Protein AF-A0A326GEL3-F1 (afdb_monomer)

Radius of gyration: 13.88 Å; Cα contacts (8 Å, |Δi|>4): 68; chains: 1; bounding box: 28×19×47 Å

Secondary structure (DSSP, 8-state):
-EEEE-HHHHHHHTT--HHHHHHHHT--HHHHHHHHTT--S---HHHHHHHHHHHT--HHHHEEEE--S-S-----

Nearest PDB structures (foldseek):
  3zkc-assembly1_B  TM=8.945E-01  e=7.095E-04  Bacillus subtilis subsp. subtilis str. 168
  7t5u-assembly1_A  TM=9.091E-01  e=1.366E-03  Escherichia coli
  3zkc-assembly1_A  TM=8.928E-01  e=2.024E-03  Bacillus subtilis subsp. subtilis str. 168
  3qq6-assembly1_A  TM=7.998E-01  e=1.051E-03  Bacillus subtilis
  1b0n-assembly1_A  TM=7.531E-01  e=2.308E-03  Bacillus subtilis

Mean predicted aligned error: 6.97 Å

Structure (mmCIF, N/CA/C/O backbone):
data_AF-A0A326GEL3-F1
#
_entry.id   AF-A0A326GEL3-F1
#
loop_
_atom_site.group_PDB
_atom_site.id
_atom_site.type_symbol
_atom_site.label_atom_id
_atom_site.label_alt_id
_atom_site.label_comp_id
_atom_site.label_asym_id
_atom_site.label_entity_id
_atom_site.label_seq_id
_atom_site.pdbx_PDB_ins_code
_atom_site.Cartn_x
_atom_site.Cartn_y
_atom_site.Cartn_z
_atom_site.occupancy
_atom_site.B_iso_or_equiv
_atom_site.auth_seq_id
_atom_site.auth_comp_id
_atom_site.auth_asym_id
_atom_site.auth_atom_id
_atom_site.pdbx_PDB_model_num
ATOM 1 N N . MET A 1 1 ? 14.769 2.887 -14.971 1.00 58.97 1 MET A N 1
ATOM 2 C CA . MET A 1 1 ? 14.246 1.540 -14.601 1.00 58.97 1 MET A CA 1
ATOM 3 C C . MET A 1 1 ? 13.734 1.547 -13.166 1.00 58.97 1 MET A C 1
ATOM 5 O O . MET A 1 1 ? 14.547 1.535 -12.243 1.00 58.97 1 MET A O 1
ATOM 9 N N . ALA A 1 2 ? 12.419 1.566 -12.948 1.00 71.50 2 ALA A N 1
ATOM 10 C CA . ALA A 1 2 ? 11.871 1.446 -11.597 1.00 71.50 2 ALA A CA 1
ATOM 11 C C . ALA A 1 2 ? 10.531 0.704 -11.600 1.00 71.50 2 ALA A C 1
ATOM 13 O O . ALA A 1 2 ? 9.643 0.994 -12.396 1.00 71.50 2 ALA A O 1
ATOM 14 N N . VAL A 1 3 ? 10.390 -0.246 -10.672 1.00 79.50 3 VAL A N 1
ATOM 15 C CA . VAL A 1 3 ? 9.074 -0.765 -10.291 1.00 79.50 3 VAL A CA 1
ATOM 16 C C . VAL A 1 3 ? 8.374 0.348 -9.528 1.00 79.50 3 VAL A C 1
ATOM 18 O O . VAL A 1 3 ? 8.891 0.824 -8.513 1.00 79.50 3 VAL A O 1
ATOM 21 N N . VAL A 1 4 ? 7.218 0.764 -10.026 1.00 84.56 4 VAL A N 1
ATOM 22 C CA . VAL A 1 4 ? 6.420 1.837 -9.446 1.00 84.56 4 VAL A CA 1
ATOM 23 C C . VAL A 1 4 ? 5.140 1.281 -8.846 1.00 84.56 4 VAL A C 1
ATOM 25 O O . VAL A 1 4 ? 4.637 0.242 -9.270 1.00 84.56 4 VAL A O 1
ATOM 28 N N . VAL A 1 5 ? 4.637 1.936 -7.802 1.00 86.81 5 VAL A N 1
ATOM 29 C CA . VAL A 1 5 ? 3.437 1.497 -7.092 1.00 86.81 5 VAL A CA 1
ATOM 30 C C . VAL A 1 5 ? 2.329 2.515 -7.324 1.00 86.81 5 VAL A C 1
ATOM 32 O O . VAL A 1 5 ? 2.285 3.571 -6.697 1.00 86.81 5 VAL A O 1
ATOM 35 N N . THR A 1 6 ? 1.372 2.177 -8.179 1.00 86.25 6 THR A N 1
ATOM 36 C CA . THR A 1 6 ? 0.244 3.032 -8.583 1.00 86.25 6 THR A CA 1
ATOM 37 C C . THR A 1 6 ? -0.912 3.003 -7.576 1.00 86.25 6 THR A C 1
ATOM 39 O O . THR A 1 6 ? -2.093 3.024 -7.929 1.00 86.25 6 THR A O 1
ATOM 42 N N . LEU A 1 7 ? -0.583 3.030 -6.279 1.00 85.94 7 LEU A N 1
ATOM 43 C CA . LEU A 1 7 ? -1.565 2.962 -5.192 1.00 85.94 7 LEU A CA 1
ATOM 44 C C . LEU A 1 7 ? -2.573 4.125 -5.242 1.00 85.94 7 LEU A C 1
ATOM 46 O O . LEU A 1 7 ? -3.755 3.913 -4.993 1.00 85.94 7 LEU A O 1
ATOM 50 N N . ASP A 1 8 ? -2.138 5.341 -5.594 1.00 85.06 8 ASP A N 1
ATOM 51 C CA . ASP A 1 8 ? -3.019 6.522 -5.678 1.00 85.06 8 ASP A CA 1
ATOM 52 C C . ASP A 1 8 ? -4.123 6.350 -6.739 1.00 85.06 8 ASP A C 1
ATOM 54 O O . ASP A 1 8 ? -5.271 6.737 -6.513 1.00 85.06 8 ASP A O 1
ATOM 58 N N . ARG A 1 9 ? -3.798 5.700 -7.866 1.00 86.44 9 ARG A N 1
ATOM 59 C CA . ARG A 1 9 ? -4.751 5.406 -8.943 1.00 86.44 9 ARG A CA 1
ATOM 60 C C . ARG A 1 9 ? -5.799 4.392 -8.487 1.00 86.44 9 ARG A C 1
ATOM 62 O O . ARG A 1 9 ? -6.988 4.655 -8.638 1.00 86.44 9 ARG A O 1
ATOM 69 N N . VAL A 1 10 ? -5.369 3.280 -7.886 1.00 88.00 10 VAL A N 1
ATOM 70 C CA . VAL A 1 10 ? -6.284 2.234 -7.395 1.00 88.00 10 VAL A CA 1
ATOM 71 C C . VAL A 1 10 ? -7.185 2.767 -6.277 1.00 88.00 10 VAL A C 1
ATOM 73 O O . VAL A 1 10 ? -8.379 2.491 -6.266 1.00 88.00 10 VAL A O 1
ATOM 76 N N . LEU A 1 11 ? -6.656 3.590 -5.367 1.00 87.31 11 LEU A N 1
ATOM 77 C CA . LEU A 1 11 ? -7.458 4.220 -4.312 1.00 87.31 11 LEU A CA 1
ATOM 78 C C . LEU A 1 11 ? -8.582 5.097 -4.879 1.00 87.31 11 LEU A C 1
ATOM 80 O O . LEU A 1 11 ? -9.717 5.014 -4.407 1.00 87.31 11 LEU A O 1
ATOM 84 N N . LYS A 1 12 ? -8.283 5.909 -5.903 1.00 86.94 12 LYS A N 1
ATOM 85 C CA . LYS A 1 12 ? -9.284 6.749 -6.579 1.00 86.94 12 LYS A CA 1
ATOM 86 C C . LYS A 1 12 ? -10.345 5.919 -7.287 1.00 86.94 12 LYS A C 1
ATOM 88 O O . LYS A 1 12 ? -11.527 6.219 -7.140 1.00 86.94 12 LYS A O 1
ATOM 93 N N . ASP A 1 13 ? -9.928 4.878 -8.002 1.00 87.94 13 ASP A N 1
ATOM 94 C CA . ASP A 1 13 ? -10.833 3.962 -8.701 1.00 87.94 13 ASP A CA 1
ATOM 95 C C . ASP A 1 13 ? -11.819 3.292 -7.726 1.00 87.94 13 ASP A C 1
ATOM 97 O O . ASP A 1 13 ? -13.029 3.271 -7.950 1.00 87.94 13 ASP A O 1
ATOM 101 N N . ARG A 1 14 ? -11.316 2.869 -6.559 1.00 86.94 14 ARG A N 1
ATOM 102 C CA . ARG A 1 14 ? -12.106 2.214 -5.504 1.00 86.94 14 ARG A CA 1
ATOM 103 C C . ARG A 1 14 ? -12.806 3.179 -4.542 1.00 86.94 14 ARG A C 1
ATOM 105 O O . ARG A 1 14 ? -13.493 2.722 -3.633 1.00 86.94 14 ARG A O 1
ATOM 112 N N . LYS A 1 15 ? -12.650 4.500 -4.715 1.00 87.25 15 LYS A N 1
ATOM 113 C CA . LYS A 1 15 ? -13.150 5.552 -3.801 1.00 87.25 15 LYS A CA 1
ATOM 114 C C . LYS A 1 15 ? -12.746 5.339 -2.331 1.00 87.25 15 LYS A C 1
ATOM 116 O O . LYS A 1 15 ? -13.465 5.746 -1.420 1.00 87.25 15 LYS A O 1
ATOM 121 N N . LEU A 1 16 ? -11.590 4.719 -2.096 1.00 87.00 16 LEU A N 1
ATOM 122 C CA . LEU A 1 16 ? -11.066 4.448 -0.759 1.00 87.00 16 LEU A CA 1
ATOM 123 C C . LEU A 1 16 ? -10.046 5.511 -0.353 1.00 87.00 16 LEU A C 1
ATOM 125 O O . LEU A 1 16 ? -9.215 5.952 -1.148 1.00 87.00 16 LEU A O 1
ATOM 129 N N . SER A 1 17 ? -10.078 5.900 0.920 1.00 87.50 17 SER A N 1
ATOM 130 C CA . SER A 1 17 ? -9.071 6.802 1.475 1.00 87.50 17 SER A CA 1
ATOM 131 C C . SER A 1 17 ? -7.812 6.039 1.871 1.00 87.50 17 SER A C 1
ATOM 133 O O . SER A 1 17 ? -7.879 4.984 2.498 1.00 87.50 17 SER A O 1
ATOM 135 N N . ALA A 1 18 ? -6.652 6.636 1.594 1.00 83.50 18 ALA A N 1
ATOM 136 C CA . ALA A 1 1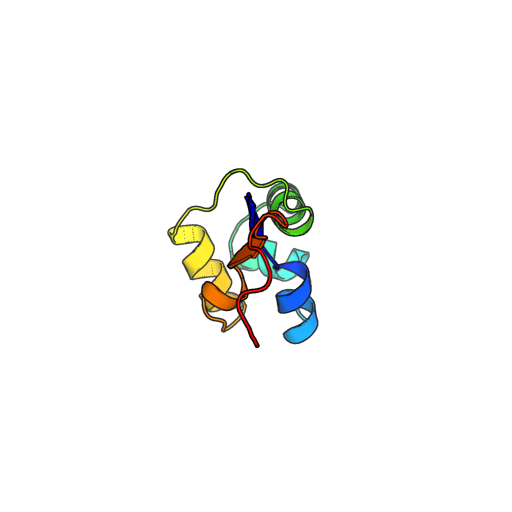8 ? -5.348 6.155 2.047 1.00 83.50 18 ALA A CA 1
ATOM 137 C C . ALA A 1 18 ? -5.349 5.790 3.543 1.00 83.50 18 ALA A C 1
ATOM 139 O O . ALA A 1 18 ? -4.920 4.705 3.922 1.00 83.50 18 ALA A O 1
ATOM 140 N N . LYS A 1 19 ? -5.901 6.673 4.382 1.00 86.19 19 LYS A N 1
ATOM 141 C CA . LYS A 1 19 ? -6.001 6.474 5.830 1.00 86.19 19 LYS A CA 1
ATOM 142 C C . LYS A 1 19 ? -6.791 5.217 6.209 1.00 86.19 19 LYS A C 1
ATOM 144 O O . LYS A 1 19 ? -6.341 4.454 7.051 1.00 86.19 19 LYS A O 1
ATOM 149 N N . GLU A 1 20 ? -7.928 4.976 5.556 1.00 88.31 20 GLU A N 1
ATOM 150 C CA . GLU A 1 20 ? -8.730 3.767 5.783 1.00 88.31 20 GLU A CA 1
ATOM 151 C C . GLU A 1 20 ? -7.973 2.506 5.376 1.00 88.31 20 GLU A C 1
ATOM 153 O O . GLU A 1 20 ? -7.965 1.515 6.100 1.00 88.31 20 GLU A O 1
ATOM 158 N N . VAL A 1 21 ? -7.299 2.544 4.228 1.00 88.00 21 VAL A N 1
ATOM 159 C CA . VAL A 1 21 ? -6.521 1.397 3.764 1.00 88.00 21 VAL A CA 1
ATOM 160 C C . VAL A 1 21 ? -5.360 1.118 4.711 1.00 88.00 21 VAL A C 1
ATOM 162 O O . VAL A 1 21 ? -5.158 -0.045 5.038 1.00 88.00 21 VAL A O 1
ATOM 165 N N . ALA A 1 22 ? -4.665 2.154 5.197 1.00 88.50 22 ALA A N 1
ATOM 166 C CA . ALA A 1 22 ? -3.590 2.055 6.186 1.00 88.50 22 ALA A CA 1
ATOM 167 C C . ALA A 1 22 ? -4.051 1.377 7.483 1.00 88.50 22 ALA A C 1
ATOM 169 O O . ALA A 1 22 ? -3.385 0.456 7.960 1.00 88.50 22 ALA A O 1
ATOM 170 N N . ASP A 1 23 ? -5.216 1.780 7.992 1.00 89.25 23 ASP A N 1
ATOM 171 C CA . ASP A 1 23 ? -5.826 1.214 9.194 1.00 89.25 23 ASP A CA 1
ATOM 172 C C . ASP A 1 23 ? -6.177 -0.272 8.996 1.00 89.25 23 ASP A C 1
ATOM 174 O O . ASP A 1 23 ? -5.738 -1.131 9.763 1.00 89.25 23 ASP A O 1
ATOM 178 N N 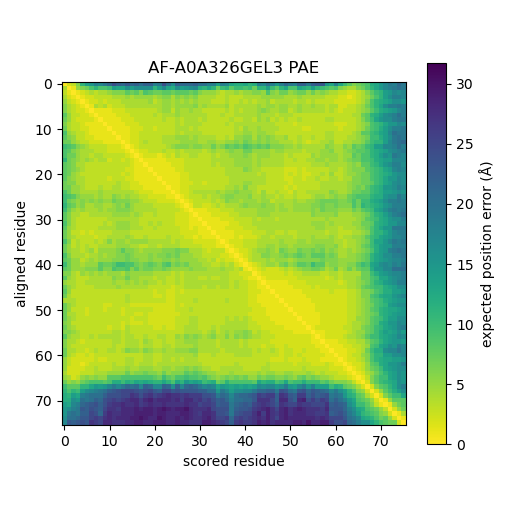. ARG A 1 24 ? -6.833 -0.609 7.875 1.00 89.06 24 ARG A N 1
ATOM 179 C CA . ARG A 1 24 ? -7.241 -1.988 7.544 1.00 89.06 24 ARG A CA 1
ATOM 180 C C . ARG A 1 24 ? -6.071 -2.957 7.372 1.00 89.06 24 ARG A C 1
ATOM 182 O O . ARG A 1 24 ? -6.174 -4.124 7.743 1.00 89.06 24 ARG A O 1
ATOM 189 N N . ILE A 1 25 ? -4.962 -2.511 6.783 1.00 87.69 25 ILE A N 1
ATOM 190 C CA . ILE A 1 25 ? -3.775 -3.361 6.567 1.00 87.69 25 ILE A CA 1
ATOM 191 C C . ILE A 1 25 ? -2.794 -3.340 7.750 1.00 87.69 25 ILE A C 1
ATOM 193 O O . ILE A 1 25 ? -1.903 -4.199 7.808 1.00 87.69 25 ILE A O 1
ATOM 197 N N . GLY A 1 26 ? -2.967 -2.401 8.686 1.00 86.12 26 GLY A N 1
ATOM 198 C CA . GLY A 1 26 ? -2.105 -2.204 9.850 1.00 86.12 26 GLY A CA 1
ATOM 199 C C . GLY A 1 26 ? -0.757 -1.564 9.508 1.00 86.12 26 GLY A C 1
ATOM 200 O O . GLY A 1 26 ? 0.269 -1.980 10.045 1.00 86.12 26 GLY A O 1
ATOM 201 N N . LEU A 1 27 ? -0.732 -0.604 8.578 1.00 85.81 27 LEU A N 1
ATOM 202 C CA . LEU A 1 27 ? 0.458 0.200 8.270 1.00 85.81 27 LEU A CA 1
ATOM 203 C C . LEU A 1 27 ? 0.278 1.632 8.779 1.00 85.81 27 LEU A C 1
ATOM 205 O O . LEU A 1 27 ? -0.825 2.167 8.793 1.00 85.81 27 LEU A O 1
ATO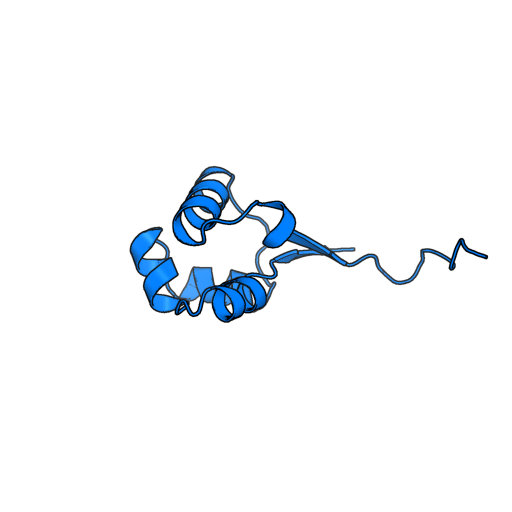M 209 N N . SER A 1 28 ? 1.379 2.299 9.124 1.00 85.12 28 SER A N 1
ATOM 210 C CA . SER A 1 28 ? 1.340 3.734 9.425 1.00 85.12 28 SER A CA 1
ATOM 211 C C . SER A 1 28 ? 1.109 4.580 8.170 1.00 85.12 28 SER A C 1
ATOM 213 O O . SER A 1 28 ? 1.594 4.254 7.082 1.00 85.12 28 SER A O 1
ATOM 215 N N . GLU A 1 29 ? 0.479 5.746 8.345 1.00 83.12 29 GLU A N 1
ATOM 216 C CA . GLU A 1 29 ? 0.283 6.753 7.288 1.00 83.12 29 GLU A CA 1
ATOM 217 C C . GLU A 1 29 ? 1.599 7.150 6.595 1.00 83.12 29 GLU A C 1
ATOM 219 O O . GLU A 1 29 ? 1.627 7.379 5.384 1.00 83.12 29 GLU A O 1
ATOM 224 N N . THR A 1 30 ? 2.715 7.149 7.331 1.00 85.69 30 THR A N 1
ATOM 225 C CA . THR A 1 30 ? 4.059 7.393 6.787 1.00 85.69 30 THR A CA 1
ATOM 226 C C . THR A 1 30 ? 4.466 6.338 5.760 1.00 85.69 30 THR A C 1
ATOM 228 O O . THR A 1 30 ? 4.944 6.684 4.681 1.00 85.69 30 THR A O 1
ATOM 231 N N . GLN A 1 31 ? 4.251 5.048 6.050 1.00 83.94 31 GLN A N 1
ATOM 232 C CA . GLN A 1 31 ? 4.553 3.979 5.094 1.00 83.94 31 GLN A CA 1
ATOM 233 C C . GLN A 1 31 ? 3.648 4.081 3.872 1.00 83.94 31 GLN A C 1
ATOM 235 O O . GLN A 1 31 ? 4.128 3.966 2.746 1.00 83.94 31 GLN A O 1
ATOM 240 N N . LEU A 1 32 ? 2.364 4.375 4.077 1.00 84.88 32 LEU A N 1
ATOM 241 C CA . LEU A 1 32 ? 1.429 4.546 2.971 1.00 84.88 32 LEU A CA 1
ATOM 242 C C . LEU A 1 32 ? 1.792 5.734 2.067 1.00 84.88 32 LEU A C 1
ATOM 244 O O . LEU A 1 32 ? 1.673 5.657 0.845 1.00 84.88 32 LEU A O 1
ATOM 248 N N . SER A 1 33 ? 2.296 6.815 2.660 1.00 86.00 33 SER A N 1
ATOM 249 C CA . SER A 1 33 ? 2.777 7.989 1.930 1.00 86.00 33 SER A CA 1
ATOM 250 C C . SER A 1 33 ? 4.003 7.677 1.070 1.00 86.00 33 SER A C 1
ATOM 252 O O . SER A 1 33 ? 4.124 8.218 -0.031 1.00 86.00 33 SER A O 1
ATOM 254 N N . LEU A 1 34 ? 4.884 6.773 1.519 1.00 87.00 34 LEU A N 1
ATOM 255 C CA . LEU A 1 34 ? 6.013 6.290 0.714 1.00 87.00 34 LEU A CA 1
ATOM 256 C C . LEU A 1 34 ? 5.550 5.481 -0.500 1.00 87.00 34 LEU A C 1
ATOM 258 O O . LEU A 1 34 ? 6.120 5.656 -1.577 1.00 87.00 34 LEU A O 1
ATOM 262 N N . PHE A 1 35 ? 4.513 4.648 -0.346 1.00 85.56 35 PHE A N 1
ATOM 263 C CA . PHE A 1 35 ? 3.890 3.942 -1.469 1.00 85.56 35 PHE A CA 1
ATOM 264 C C . PHE A 1 35 ? 3.293 4.925 -2.483 1.00 85.56 35 PHE A C 1
ATOM 266 O O . PHE A 1 35 ? 3.589 4.819 -3.665 1.00 85.56 35 PHE A O 1
ATOM 273 N N . ARG A 1 36 ? 2.535 5.932 -2.026 1.00 83.50 36 ARG A N 1
ATOM 274 C CA . ARG A 1 36 ? 1.931 6.956 -2.906 1.00 83.50 36 ARG A CA 1
ATOM 275 C C . ARG A 1 36 ? 2.951 7.835 -3.619 1.00 83.50 36 ARG A C 1
ATOM 277 O O . ARG A 1 36 ? 2.750 8.202 -4.766 1.00 83.50 36 ARG A O 1
ATOM 284 N N . SER A 1 37 ? 4.027 8.191 -2.923 1.00 84.19 37 SER A N 1
ATOM 285 C CA . SER A 1 37 ? 5.103 9.011 -3.488 1.00 84.19 37 SER A CA 1
ATOM 286 C C . SER A 1 37 ? 6.074 8.192 -4.326 1.00 84.19 37 SER A C 1
ATOM 288 O O . SER A 1 37 ? 7.076 8.736 -4.783 1.00 84.19 37 SER A O 1
ATOM 290 N N . ASN A 1 38 ? 5.828 6.886 -4.469 1.00 80.81 38 ASN A N 1
ATOM 291 C CA . ASN A 1 38 ? 6.657 5.998 -5.261 1.00 80.81 38 ASN A CA 1
ATOM 292 C C . ASN A 1 38 ? 8.124 5.915 -4.780 1.00 80.81 38 ASN A C 1
ATOM 294 O O . ASN A 1 38 ? 9.025 5.535 -5.521 1.00 80.81 38 ASN A O 1
ATOM 298 N N . LYS A 1 39 ? 8.365 6.273 -3.509 1.00 82.12 39 LYS A N 1
ATOM 299 C CA . LYS A 1 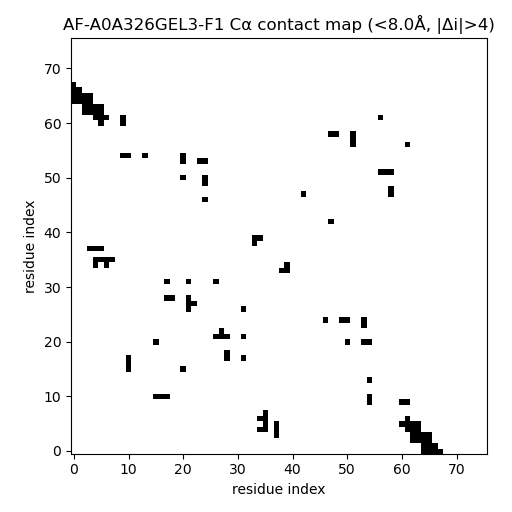39 ? 9.687 6.301 -2.852 1.00 82.12 39 LYS A CA 1
ATOM 300 C C . LYS A 1 39 ? 9.986 5.016 -2.083 1.00 82.12 39 LYS A C 1
ATOM 302 O O . LYS A 1 39 ? 10.949 4.947 -1.317 1.00 82.12 39 LYS A O 1
ATOM 307 N N . VAL A 1 40 ? 9.125 4.012 -2.215 1.00 84.62 40 VAL A N 1
ATOM 308 C CA . VAL A 1 40 ? 9.283 2.741 -1.521 1.00 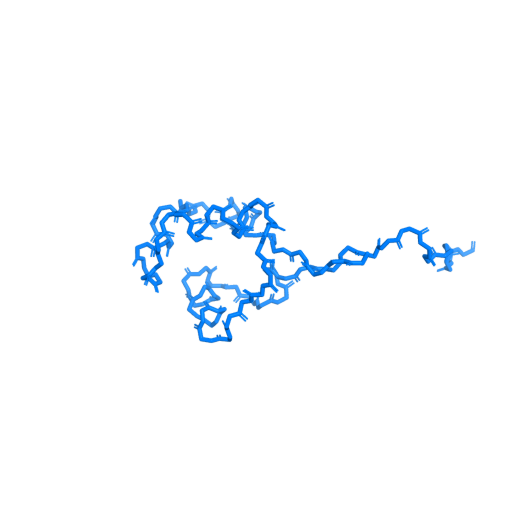84.62 40 VAL A CA 1
ATOM 309 C C . VAL A 1 40 ? 10.354 1.897 -2.209 1.00 84.62 40 VAL A C 1
ATOM 311 O O . VAL A 1 40 ? 10.354 1.735 -3.422 1.00 84.62 40 VAL A O 1
ATOM 314 N N . LYS A 1 41 ? 11.277 1.334 -1.426 1.00 79.56 41 LYS A N 1
ATOM 315 C CA . LYS A 1 41 ? 12.354 0.475 -1.952 1.00 79.56 41 LYS A CA 1
ATOM 316 C C . LYS A 1 41 ? 11.907 -0.962 -2.242 1.00 79.56 41 LYS A C 1
ATOM 318 O O . LYS A 1 41 ? 12.648 -1.726 -2.844 1.00 79.56 41 LYS A O 1
ATOM 323 N N . GLY A 1 42 ? 10.723 -1.344 -1.774 1.00 83.19 42 GLY A N 1
ATOM 324 C CA . GLY A 1 42 ? 10.152 -2.670 -1.963 1.00 83.19 42 GLY A CA 1
ATOM 325 C C . GLY A 1 42 ? 8.956 -2.916 -1.050 1.00 83.19 42 GLY A C 1
ATOM 326 O O . GLY A 1 42 ? 8.782 -2.254 -0.026 1.00 83.19 42 GLY A O 1
ATOM 327 N N . ILE A 1 43 ? 8.132 -3.892 -1.421 1.00 85.88 43 ILE A N 1
ATOM 328 C CA . ILE A 1 43 ? 6.955 -4.312 -0.662 1.00 85.88 43 ILE A CA 1
ATOM 329 C C . ILE A 1 43 ? 7.080 -5.787 -0.286 1.00 85.88 43 ILE A C 1
ATOM 331 O O . ILE A 1 43 ? 7.521 -6.609 -1.085 1.00 85.88 43 ILE A O 1
ATOM 335 N N . ARG A 1 44 ? 6.683 -6.149 0.937 1.00 88.25 44 ARG A N 1
ATOM 336 C CA . ARG A 1 44 ? 6.558 -7.563 1.316 1.00 88.25 44 ARG A CA 1
ATOM 337 C C . ARG A 1 44 ? 5.307 -8.154 0.674 1.00 88.25 44 ARG A C 1
ATOM 339 O O . ARG A 1 44 ? 4.249 -7.532 0.727 1.00 88.25 44 ARG A O 1
ATOM 346 N N . PHE A 1 45 ? 5.385 -9.393 0.190 1.00 89.81 45 PHE A N 1
ATOM 347 C CA . PHE A 1 45 ? 4.219 -10.109 -0.349 1.00 89.81 45 PHE A CA 1
ATOM 348 C C . PHE A 1 45 ? 3.042 -10.175 0.632 1.00 89.81 45 PHE A C 1
ATOM 350 O O . PHE A 1 45 ? 1.898 -10.051 0.214 1.00 89.81 45 PHE A O 1
ATOM 357 N N . ALA A 1 46 ? 3.305 -10.281 1.939 1.00 89.75 46 ALA A N 1
ATOM 358 C CA . ALA A 1 46 ? 2.257 -10.225 2.960 1.00 89.75 46 ALA A CA 1
ATOM 359 C C . ALA A 1 46 ? 1.492 -8.887 2.946 1.00 89.75 46 ALA A C 1
ATOM 361 O O . ALA A 1 46 ? 0.271 -8.865 3.060 1.00 89.75 46 ALA A O 1
ATOM 362 N N . THR A 1 47 ? 2.201 -7.770 2.770 1.00 88.38 47 THR A N 1
ATOM 363 C CA . THR A 1 47 ? 1.601 -6.435 2.662 1.00 88.38 47 THR A CA 1
ATOM 364 C C . THR A 1 47 ? 0.863 -6.266 1.339 1.00 88.38 47 THR A C 1
ATOM 366 O O . THR A 1 47 ? -0.252 -5.754 1.330 1.00 88.38 47 THR A O 1
ATOM 369 N N . LEU A 1 48 ? 1.455 -6.738 0.239 1.00 89.44 48 LEU A N 1
ATOM 370 C CA . LEU A 1 48 ? 0.830 -6.713 -1.082 1.00 89.44 48 LEU A CA 1
ATOM 371 C C . LEU A 1 48 ? -0.478 -7.515 -1.092 1.00 89.44 48 LEU A C 1
ATOM 373 O O . LEU A 1 48 ? -1.490 -7.010 -1.552 1.00 89.44 48 LEU A O 1
ATOM 377 N N . SER A 1 49 ? -0.482 -8.720 -0.519 1.00 91.38 49 SER A N 1
ATOM 378 C CA . SER A 1 49 ? -1.675 -9.568 -0.413 1.00 91.38 49 SER A CA 1
ATOM 379 C C . SER A 1 49 ? -2.796 -8.884 0.375 1.00 91.38 49 SER A C 1
ATOM 381 O O . SER A 1 49 ? -3.937 -8.845 -0.080 1.00 91.38 49 SER A O 1
ATOM 383 N N . LYS A 1 50 ? -2.466 -8.250 1.509 1.00 91.38 50 LYS A N 1
ATOM 384 C CA . LYS A 1 50 ? -3.433 -7.459 2.285 1.00 91.38 50 LYS A CA 1
ATOM 385 C C . LYS A 1 50 ? -3.989 -6.279 1.490 1.00 91.38 50 LYS A C 1
ATOM 387 O O . LYS A 1 50 ? -5.194 -6.066 1.508 1.00 91.38 50 LYS A O 1
ATOM 392 N N . LEU A 1 51 ? -3.135 -5.535 0.784 1.00 88.81 51 LEU A N 1
ATOM 393 C CA . LEU A 1 51 ? -3.572 -4.438 -0.083 1.00 88.81 51 LEU A CA 1
ATOM 394 C C . LEU A 1 51 ? -4.520 -4.942 -1.169 1.00 88.81 51 LEU A C 1
ATOM 396 O O . LEU A 1 51 ? -5.615 -4.410 -1.289 1.00 88.81 51 LEU A O 1
ATOM 400 N N . CYS A 1 52 ? -4.143 -5.998 -1.891 1.00 90.88 52 CYS A N 1
ATOM 401 C CA . CYS A 1 52 ? -4.989 -6.633 -2.900 1.00 90.88 52 CYS A CA 1
ATOM 402 C C . CYS A 1 52 ? -6.336 -7.081 -2.321 1.00 90.88 52 CYS A C 1
ATOM 404 O O . CYS A 1 52 ? -7.368 -6.886 -2.952 1.00 90.88 52 CYS A O 1
ATOM 406 N N . SER A 1 53 ? -6.339 -7.644 -1.109 1.00 91.31 53 SER A N 1
ATOM 407 C CA . SER A 1 53 ? -7.562 -8.087 -0.437 1.00 91.31 53 SER A CA 1
ATOM 408 C C . SER A 1 53 ? -8.464 -6.927 -0.010 1.00 91.31 53 SER A C 1
ATOM 410 O O . SER A 1 53 ? -9.677 -7.062 -0.086 1.00 91.31 53 SER A O 1
ATOM 412 N N . VAL A 1 54 ? -7.897 -5.810 0.456 1.00 90.44 54 VAL A N 1
ATOM 413 C CA . VAL A 1 54 ? -8.664 -4.628 0.895 1.00 90.44 54 VAL A CA 1
ATOM 414 C C . VAL A 1 54 ? -9.167 -3.809 -0.293 1.00 90.44 54 VAL A C 1
ATOM 416 O O . VAL A 1 54 ? -10.251 -3.240 -0.233 1.00 90.44 54 VAL A O 1
ATOM 419 N N . LEU A 1 55 ? -8.364 -3.731 -1.352 1.00 87.88 55 LEU A N 1
ATOM 420 C CA . LEU A 1 55 ? -8.652 -2.974 -2.570 1.00 87.88 55 LEU A CA 1
ATOM 421 C C . LEU A 1 55 ? -9.395 -3.808 -3.622 1.00 87.88 55 LEU A C 1
ATOM 423 O O . LEU A 1 55 ? -9.707 -3.286 -4.689 1.00 87.88 55 LEU A O 1
ATOM 427 N N . GLU A 1 56 ? -9.637 -5.090 -3.332 1.00 89.69 56 GLU A N 1
ATOM 428 C CA . GLU A 1 56 ? -10.259 -6.069 -4.231 1.00 89.69 56 GLU A CA 1
ATOM 429 C C . GLU A 1 56 ? -9.639 -6.045 -5.637 1.00 89.69 56 GLU A C 1
ATOM 431 O O . GLU A 1 56 ? -10.324 -6.061 -6.663 1.00 89.69 56 GLU A O 1
ATOM 436 N N . CYS A 1 57 ? -8.309 -5.968 -5.684 1.00 88.56 57 CYS A N 1
ATOM 437 C CA . CYS A 1 57 ? -7.546 -5.817 -6.914 1.00 88.56 57 CYS A CA 1
ATOM 438 C C . CYS A 1 57 ? -6.450 -6.875 -7.036 1.00 88.56 57 CYS A C 1
ATOM 440 O O . CYS A 1 57 ? -6.112 -7.599 -6.095 1.00 88.56 57 CYS A O 1
ATOM 442 N N . LYS A 1 58 ? -5.884 -6.976 -8.238 1.00 89.56 58 LYS A N 1
ATOM 443 C CA . LYS A 1 58 ? -4.740 -7.848 -8.505 1.00 89.56 58 LYS A CA 1
ATOM 444 C C . LYS A 1 58 ? -3.432 -7.087 -8.270 1.00 89.56 58 LYS A C 1
ATOM 446 O O . LYS A 1 58 ? -3.378 -5.881 -8.498 1.00 89.56 58 LYS A O 1
ATOM 451 N N . PRO A 1 59 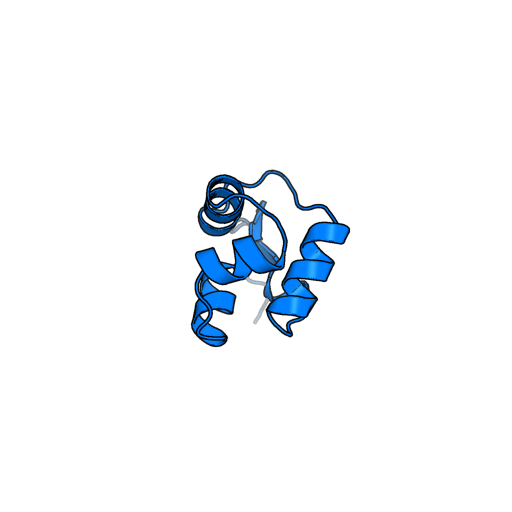? -2.337 -7.781 -7.917 1.00 88.94 59 PRO A N 1
ATOM 452 C CA . PRO A 1 59 ? -1.040 -7.136 -7.711 1.00 88.94 59 PRO A CA 1
ATOM 453 C C . PRO A 1 59 ? -0.523 -6.401 -8.956 1.00 88.94 59 PRO A C 1
ATOM 455 O O . PRO A 1 59 ? 0.135 -5.381 -8.808 1.00 88.94 5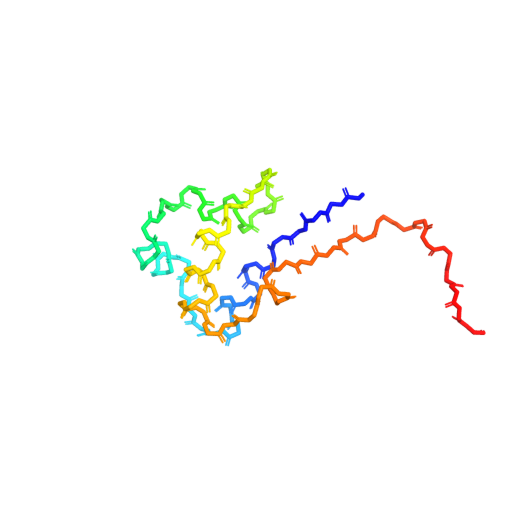9 PRO A O 1
ATOM 458 N N . GLY A 1 60 ? -0.866 -6.863 -10.164 1.00 88.38 60 GLY A N 1
ATOM 459 C CA . GLY A 1 60 ? -0.521 -6.176 -11.415 1.00 88.38 60 GLY A CA 1
ATOM 460 C C . GLY A 1 60 ? -1.267 -4.858 -11.653 1.00 88.38 60 GLY A C 1
ATOM 461 O O . GLY A 1 60 ? -0.883 -4.114 -12.539 1.00 88.38 60 GLY A O 1
ATOM 462 N N . GLU A 1 61 ? -2.314 -4.549 -10.879 1.00 87.31 61 GLU A N 1
ATOM 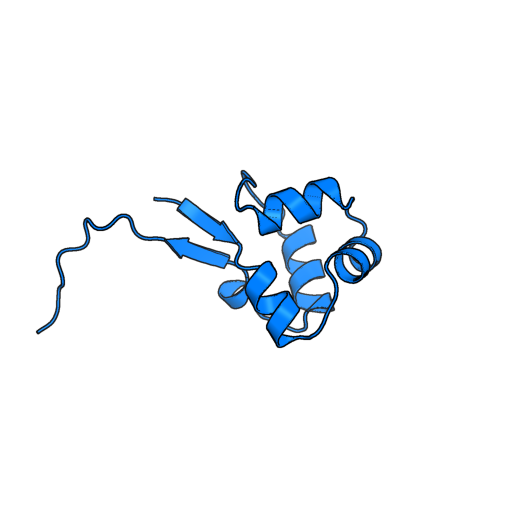463 C CA . GLU A 1 61 ? -2.939 -3.216 -10.906 1.00 87.31 61 GLU A CA 1
ATOM 464 C C . GLU A 1 61 ? -2.259 -2.231 -9.951 1.00 87.31 61 GLU A C 1
ATOM 466 O O . GLU A 1 61 ? -2.388 -1.021 -10.113 1.00 87.31 61 GLU A O 1
ATOM 471 N N . LEU A 1 62 ? -1.561 -2.746 -8.935 1.00 87.50 62 LEU A N 1
ATOM 472 C CA . LEU A 1 62 ? -0.838 -1.945 -7.947 1.00 87.50 62 LEU A CA 1
ATOM 473 C C . LEU A 1 62 ? 0.615 -1.710 -8.337 1.00 87.50 62 LEU A C 1
ATOM 475 O O . LEU A 1 62 ? 1.193 -0.708 -7.928 1.00 87.50 62 LEU A O 1
ATOM 479 N N . LEU A 1 63 ? 1.216 -2.669 -9.036 1.00 88.62 63 LEU A N 1
ATOM 480 C CA . LEU A 1 63 ? 2.610 -2.651 -9.445 1.00 88.62 63 LEU A CA 1
ATOM 481 C C . LEU A 1 63 ? 2.672 -2.402 -10.942 1.00 88.62 63 LEU A C 1
ATOM 483 O O . LEU A 1 63 ? 2.167 -3.206 -11.722 1.00 88.62 63 LEU A O 1
ATOM 487 N N . ASP A 1 64 ? 3.335 -1.320 -11.312 1.00 86.00 64 ASP A N 1
ATOM 488 C CA . ASP A 1 64 ? 3.642 -0.994 -12.694 1.00 86.00 64 ASP A CA 1
ATOM 489 C C . ASP A 1 64 ? 5.162 -0.957 -12.880 1.00 86.00 64 ASP A C 1
ATOM 491 O O . ASP A 1 64 ? 5.939 -0.922 -11.914 1.00 86.00 64 ASP A O 1
ATOM 495 N N . TYR A 1 65 ? 5.604 -0.996 -14.125 1.00 84.00 65 TYR A N 1
ATOM 496 C CA . TYR A 1 65 ? 7.014 -0.898 -14.458 1.00 84.00 65 TYR A CA 1
ATOM 497 C C . TYR A 1 65 ? 7.211 0.229 -15.459 1.00 84.00 65 TYR A C 1
ATOM 499 O O . TYR A 1 65 ? 6.888 0.094 -16.640 1.00 84.00 65 TYR A O 1
ATOM 507 N N . GLU A 1 66 ? 7.785 1.335 -14.985 1.00 80.19 66 GLU A N 1
ATOM 508 C CA . GLU A 1 66 ? 8.225 2.400 -15.876 1.00 80.19 66 GLU A CA 1
ATOM 509 C C . GLU A 1 66 ? 9.523 1.956 -16.553 1.00 80.19 66 GLU A C 1
ATOM 511 O O . GLU A 1 66 ? 10.609 1.886 -15.955 1.00 80.19 66 GLU A O 1
ATOM 516 N N . TYR A 1 67 ? 9.376 1.601 -17.829 1.00 75.12 67 TYR A N 1
ATOM 517 C CA . TYR A 1 67 ? 10.496 1.448 -18.737 1.00 75.12 67 TYR A CA 1
ATOM 518 C C . TYR A 1 67 ? 11.110 2.835 -18.936 1.00 75.12 67 TYR A C 1
ATOM 520 O O . TYR A 1 67 ? 10.426 3.752 -19.371 1.00 75.12 67 TYR A O 1
ATOM 528 N N . ASP A 1 68 ? 12.397 2.972 -18.614 1.00 67.81 68 ASP A N 1
ATOM 529 C CA . ASP A 1 68 ? 13.202 4.084 -19.130 1.00 67.81 68 ASP A CA 1
ATOM 530 C C . ASP A 1 68 ? 13.071 4.076 -20.660 1.00 67.81 68 ASP A C 1
ATOM 532 O O . ASP A 1 68 ? 13.056 2.988 -21.246 1.00 67.81 68 ASP A O 1
ATOM 536 N N . GLU A 1 69 ? 12.951 5.241 -21.295 1.00 60.19 69 GLU A N 1
ATOM 537 C CA . GLU A 1 69 ? 12.658 5.428 -22.729 1.00 60.19 69 GLU A CA 1
ATOM 538 C C . GLU A 1 69 ? 13.764 4.934 -23.701 1.00 60.19 69 GLU A C 1
ATOM 540 O O . GLU A 1 69 ? 13.978 5.500 -24.766 1.00 60.19 69 GLU A O 1
ATOM 545 N N . GLU A 1 70 ? 14.441 3.824 -23.403 1.00 54.56 70 GLU A N 1
ATOM 546 C CA . GLU A 1 70 ? 15.352 3.103 -24.304 1.00 54.56 70 GLU A CA 1
ATOM 547 C C . GLU A 1 70 ? 14.765 1.772 -24.803 1.00 54.56 70 GLU A C 1
ATOM 549 O O . GLU A 1 70 ? 15.485 0.841 -25.168 1.00 54.56 70 GLU A O 1
ATOM 554 N N . ARG A 1 71 ? 13.435 1.653 -24.879 1.00 51.69 71 ARG A N 1
ATOM 555 C CA . ARG A 1 71 ? 12.861 0.751 -25.882 1.00 51.69 71 ARG A CA 1
ATOM 556 C C . ARG A 1 71 ? 12.587 1.576 -27.130 1.00 51.69 71 ARG A C 1
ATOM 558 O O . ARG A 1 71 ? 11.581 2.285 -27.130 1.00 51.69 71 ARG A O 1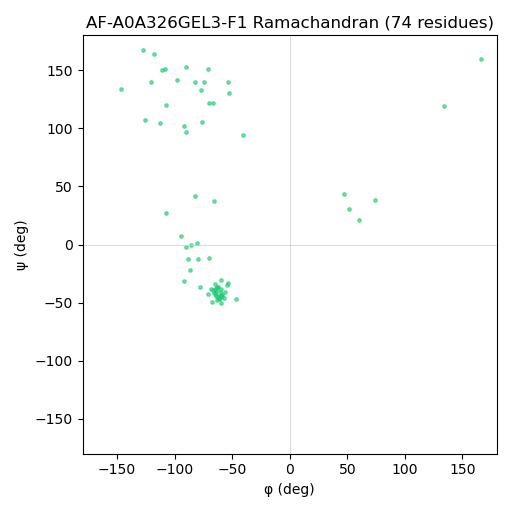
ATOM 565 N N . PRO A 1 72 ? 13.440 1.507 -28.180 1.00 50.19 72 PRO A N 1
ATOM 566 C CA . PRO A 1 72 ? 13.057 2.068 -29.462 1.00 50.19 72 PRO A CA 1
ATOM 567 C C . PRO A 1 72 ? 11.707 1.457 -29.805 1.00 50.19 72 PRO A C 1
ATOM 569 O O . PRO A 1 72 ? 11.512 0.248 -29.650 1.00 50.19 72 PRO A O 1
ATOM 572 N N . SER A 1 73 ? 10.775 2.322 -30.177 1.00 55.62 73 SER A N 1
ATOM 573 C CA . SER A 1 73 ? 9.482 1.991 -30.751 1.00 55.62 73 SER A CA 1
ATOM 574 C C . SER A 1 73 ? 9.635 0.840 -31.751 1.00 55.62 73 SER A C 1
ATOM 576 O O . SER A 1 73 ? 9.977 1.028 -32.913 1.00 55.62 73 SER A O 1
ATOM 578 N N . GLN A 1 74 ? 9.420 -0.386 -31.281 1.00 59.81 74 GLN A N 1
ATOM 579 C CA . GLN A 1 74 ? 9.249 -1.555 -32.127 1.00 59.81 74 GLN A CA 1
ATOM 580 C C . GLN A 1 74 ? 7.752 -1.645 -32.408 1.00 59.81 74 GLN A C 1
ATOM 582 O O . GLN A 1 74 ? 6.981 -2.127 -31.578 1.00 59.81 74 GLN A O 1
ATOM 587 N N . GLY A 1 75 ? 7.373 -1.110 -33.568 1.00 58.41 75 GLY A N 1
ATOM 588 C CA . GLY A 1 75 ? 6.043 -1.191 -34.170 1.00 58.41 75 GLY A CA 1
ATOM 589 C C . GLY A 1 75 ? 5.593 0.178 -34.689 1.00 58.41 75 GLY A C 1
ATOM 590 O O . GLY A 1 75 ? 5.456 1.100 -33.893 1.00 58.41 75 GLY A O 1
ATOM 591 N N . SER A 1 76 ? 5.326 0.389 -35.979 1.00 48.72 76 SER A N 1
ATOM 592 C CA . SER A 1 76 ? 5.143 -0.541 -37.108 1.00 48.72 76 SER A CA 1
ATOM 593 C C . SER A 1 76 ? 5.563 0.116 -38.420 1.00 48.72 76 SER A C 1
ATOM 595 O O . SER A 1 76 ? 5.542 1.366 -38.465 1.00 48.72 76 SER A O 1
#

Solvent-accessible surface area (backbone atoms only — not comparable to full-atom values): 4664 Å² total; per-residue (Å²): 116,47,81,35,42,42,46,60,59,51,29,59,75,68,72,48,54,70,66,58,53,22,61,76,66,71,47,54,69,69,60,52,48,30,37,57,67,52,68,53,94,75,79,55,66,72,57,51,51,43,47,23,64,76,66,74,47,57,67,76,67,36,45,45,72,53,73,53,92,79,66,76,84,85,75,133

Sequence (76 aa):
MAVVVTLDRVLKDRKLSAKEVADRIGLSETQLSLFRSNKVKGIRFATLSKLCSVLECKPGELLDYEYDEERPSQGS

Foldseek 3Di:
DDWAFCLVVLCVVQVHDLVVLCVQLVHDSVVSVCNNVRVDPDDDPSSLVSSCVVSVHDSPVGIDDDDDPPPPPPDD

pLDDT: mean 82.37, std 10.75, range [48.72, 91.38]